Protein 7PPP (pdb70)

Solvent-accessible surface area: 8449 Å² total; per-residue (Å²): 119,6,25,2,56,47,28,78,94,108,101,37,52,35,88,34,84,107,162,133,114,154,74,18,46,151,17,0,84,164,14,14,67,72,49,36,116,88,60,148,76,23,38,93,29,1,7,167,97,14,47,44,74,0,15,108,6,30,71,39,0,81,37,7,61,115,81,2,43,81,55,48,159,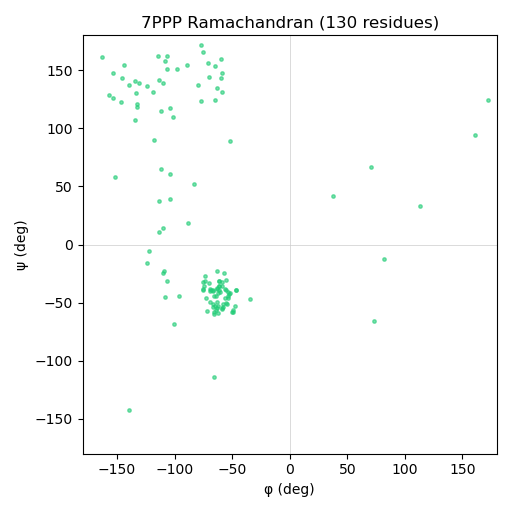109,6,18,15,63,45,31,90,92,159,150,37,63,47,33,8,88,197,25,23,60,55,41,47,99,108,70,137,71,22,42,116,66,48,33,87,104,4,72,48,73,6,63,122,10,56,66,53,0,42,40,5,65,126,86,2,48,64,59,64,141

Nearest PDB structures (foldseek):
  7ppp-assembly1_B  TM=1.017E+00  e=4.168E-10  Oryctolagus cuniculus
  7ppp-assembly1_A  TM=9.744E-01  e=2.419E-08  Oryctolagus cuniculus
  7po9-assembly1_B  TM=7.926E-01  e=9.605E-02  Drosophila melanogaster
  7pok-assembly1_D  TM=4.632E-01  e=4.808E-01  Drosophila melanogaster
  7ppp-assembly1_A  TM=1.014E+00  e=2.600E-13  Oryctolagus cuniculus

B-factor: mean 114.18, std 21.05, range [48.66, 206.99]

Radius of gyration: 17.06 Å; Cα contacts (8 Å, |Δi|>4): 151; chains: 2; bounding box: 31×32×52 Å

Structure (mmCIF, N/CA/C/O backbone):
data_7PPP
#
_entry.id   7PPP
#
_cell.length_a   82.940
_cell.length_b   82.940
_cell.length_c   134.320
_cell.angle_alpha   90.000
_cell.angle_beta   90.000
_cell.angle_gamma   120.000
#
_symmetry.space_group_name_H-M   'P 63 2 2'
#
loop_
_entity.id
_entity.type
_entity.pdbx_description
1 polymer 'Zinc finger protein 276'
2 non-polymer 'ZINC ION'
#
loop_
_atom_site.group_PDB
_atom_site.id
_atom_site.type_symbol
_atom_site.label_atom_id
_atom_site.label_alt_id
_atom_site.label_comp_id
_atom_site.label_asym_id
_atom_site.label_entity_id
_atom_site.label_seq_id
_atom_site.pdbx_PDB_ins_code
_atom_site.Cartn_x
_atom_site.Cartn_y
_atom_site.Cartn_z
_atom_site.occupancy
_atom_site.B_iso_or_equiv
_atom_site.auth_seq_id
_atom_site.auth_comp_id
_atom_site.auth_asym_id
_atom_site.auth_atom_id
_atom_site.pdbx_PDB_model_num
ATOM 1 N N . HIS A 1 6 ? 19.256 37.681 22.698 1.000 94.664 3 HIS A N 1
ATOM 2 C CA . HIS A 1 6 ? 17.834 37.334 22.199 1.000 99.976 3 HIS A CA 1
ATOM 3 C C . HIS A 1 6 ? 17.466 37.982 20.837 1.000 101.200 3 HIS A C 1
ATOM 4 O O . HIS A 1 6 ? 17.040 39.167 20.802 1.000 101.616 3 HIS A O 1
ATOM 19 N N . CYS A 1 7 ? 17.580 37.216 19.740 1.000 105.853 4 CYS A N 1
ATOM 20 C CA . CYS A 1 7 ? 17.211 37.620 18.345 1.000 106.179 4 CYS A CA 1
ATOM 21 C C . CYS A 1 7 ? 15.690 37.558 18.206 1.000 99.619 4 CYS A C 1
ATOM 22 O O . CYS A 1 7 ? 15.145 36.430 18.374 1.000 99.701 4 CYS A O 1
ATOM 29 N N . ARG A 1 8 ? 15.053 38.669 17.813 1.000 97.018 5 ARG A N 1
ATOM 30 C CA . ARG A 1 8 ? 13.563 38.774 17.621 1.000 98.179 5 ARG A CA 1
ATOM 31 C C . ARG A 1 8 ? 13.028 37.734 16.603 1.000 101.133 5 ARG A C 1
ATOM 32 O O . ARG A 1 8 ? 11.872 37.368 16.825 1.000 105.417 5 ARG A O 1
ATOM 46 N N . LEU A 1 9 ? 13.815 37.200 15.633 1.000 110.899 6 LEU A N 1
ATOM 47 C CA . LEU A 1 9 ? 13.322 36.447 14.419 1.000 111.334 6 LEU A CA 1
ATOM 48 C C . LEU A 1 9 ? 13.629 34.939 14.417 1.000 107.954 6 LEU A C 1
ATOM 49 O O . LEU A 1 9 ? 12.948 34.258 13.627 1.000 106.029 6 LEU A O 1
ATOM 65 N N . CYS A 1 10 ? 14.652 34.453 15.124 1.000 98.779 7 CYS A N 1
ATOM 66 C CA . CYS A 1 10 ? 14.855 32.992 15.323 1.000 106.793 7 CYS A CA 1
ATOM 67 C C . CYS A 1 10 ? 14.888 32.587 16.799 1.000 115.059 7 CYS A C 1
ATOM 68 O O . CYS A 1 10 ? 14.936 31.349 17.003 1.000 114.308 7 CYS A O 1
ATOM 75 N N . HIS A 1 11 ? 14.847 33.531 17.770 1.000 116.628 8 HIS A N 1
ATOM 76 C CA . HIS A 1 11 ? 14.779 33.299 19.249 1.000 121.628 8 HIS A CA 1
ATOM 77 C C . HIS A 1 11 ? 16.147 33.003 19.900 1.000 123.324 8 HIS A C 1
ATOM 78 O O . HIS A 1 11 ? 16.177 33.080 21.152 1.000 127.612 8 HIS A O 1
ATOM 93 N N . GLY A 1 12 ? 17.238 32.720 19.156 1.000 113.746 9 GLY A N 1
ATOM 94 C CA . GLY A 1 12 ? 18.581 32.455 19.698 1.000 103.625 9 GLY A CA 1
ATOM 95 C C . GLY A 1 12 ? 19.152 33.621 20.501 1.000 107.651 9 GLY A C 1
ATOM 96 O O . GLY A 1 12 ? 18.637 34.740 20.342 1.000 106.561 9 GLY A O 1
ATOM 100 N N . LYS A 1 13 ? 20.152 33.348 21.369 1.000 114.734 10 LYS A N 1
ATOM 101 C CA . LYS A 1 13 ? 20.920 34.346 22.191 1.000 115.452 10 LYS A CA 1
ATOM 102 C C . LYS A 1 13 ? 22.411 34.397 21.734 1.000 106.396 10 LYS A C 1
ATOM 103 O O . LYS A 1 13 ? 22.968 33.320 21.365 1.000 101.922 10 LYS A O 1
ATOM 109 N N . PHE A 1 14 ? 23.009 35.603 21.711 1.000 98.462 11 PHE A N 1
ATOM 110 C CA . PHE A 1 14 ? 24.285 35.932 20.994 1.000 114.076 11 PHE A CA 1
ATOM 111 C C . PHE A 1 14 ? 25.162 36.963 21.776 1.000 110.886 11 PHE A C 1
ATOM 112 O O . PHE A 1 14 ? 24.594 37.786 22.466 1.000 99.273 11 PHE A O 1
ATOM 129 N N . SER A 1 15 ? 26.503 36.992 21.594 1.000 117.948 12 SER A N 1
ATOM 130 C CA . SER A 1 15 ? 27.435 38.057 22.109 1.000 131.332 12 SER A CA 1
ATOM 131 C C . SER A 1 15 ? 27.176 39.452 21.444 1.000 141.006 12 SER A C 1
ATOM 132 O O . SER A 1 15 ? 26.138 40.080 21.766 1.000 117.370 12 SER A O 1
ATOM 138 N N . SER A 1 16 ? 28.113 40.003 20.636 1.000 158.438 13 SER A N 1
ATOM 139 C CA . SER A 1 16 ? 27.855 40.974 19.534 1.000 149.513 13 SER A CA 1
ATOM 140 C C . SER A 1 16 ? 27.961 40.210 18.203 1.000 150.259 13 SER A C 1
ATOM 141 O O . SER A 1 16 ? 28.844 40.510 17.388 1.000 149.220 13 SER A O 1
ATOM 147 N N . ARG A 1 17 ? 27.098 39.198 18.042 1.000 140.238 14 ARG A N 1
ATOM 148 C CA . ARG A 1 17 ? 26.576 38.662 16.761 1.000 112.965 14 ARG A CA 1
ATOM 149 C C . ARG A 1 17 ? 25.111 39.194 16.625 1.000 106.149 14 ARG A C 1
ATOM 150 O O . ARG A 1 17 ? 24.244 38.436 16.090 1.000 99.315 14 ARG A O 1
ATOM 156 N N . SER A 1 18 ? 24.843 40.472 17.017 1.000 100.291 15 SER A N 1
ATOM 157 C CA . SER A 1 18 ? 23.498 41.115 17.221 1.000 99.654 15 SER A CA 1
ATOM 158 C C . SER A 1 18 ? 23.496 42.570 16.687 1.000 98.246 15 SER A C 1
ATOM 159 O O . SER A 1 18 ? 24.508 43.246 16.884 1.000 101.277 15 SER A O 1
ATOM 165 N N . LEU A 1 19 ? 22.429 43.004 15.988 1.000 96.805 16 LEU A N 1
ATOM 166 C CA . LEU A 1 19 ? 22.230 44.338 15.342 1.000 93.580 16 LEU A CA 1
ATOM 167 C C . LEU A 1 19 ? 20.992 44.969 16.019 1.000 100.505 16 LEU A C 1
ATOM 168 O O . LEU A 1 19 ? 19.967 44.221 16.176 1.000 112.350 16 LEU A O 1
ATOM 174 N N . ARG A 1 20 ? 21.063 46.239 16.471 1.000 99.204 17 ARG A N 1
ATOM 175 C CA . ARG A 1 20 ? 19.934 46.976 17.135 1.000 100.067 17 ARG A CA 1
ATOM 176 C C . ARG A 1 20 ? 18.872 47.260 16.076 1.000 94.672 17 ARG A C 1
ATOM 177 O O . ARG A 1 20 ? 19.278 47.462 14.961 1.000 94.130 17 ARG A O 1
ATOM 183 N N . SER A 1 21 ? 17.586 47.218 16.422 1.000 103.609 18 SER A N 1
ATOM 184 C CA . SER A 1 21 ? 16.440 47.854 15.705 1.000 109.423 18 SER A CA 1
ATOM 185 C C . SER A 1 21 ? 15.749 48.910 16.624 1.000 119.916 18 SER A C 1
ATOM 186 O O . SER A 1 21 ? 14.841 48.504 17.382 1.000 126.373 18 SER A O 1
ATOM 194 N N . ILE A 1 22 ? 16.185 50.199 16.608 1.000 133.495 19 ILE A N 1
ATOM 195 C CA . ILE A 1 22 ? 15.728 51.336 17.502 1.000 152.935 19 ILE A CA 1
ATOM 196 C C . ILE A 1 22 ? 16.591 52.622 17.326 1.000 172.479 19 ILE A C 1
ATOM 197 O O . ILE A 1 22 ? 17.823 52.516 17.592 1.000 187.487 19 ILE A O 1
ATOM 202 N N . SER A 1 23 ? 15.979 53.799 17.010 1.000 179.089 20 SER A N 1
ATOM 203 C CA . SER A 1 23 ? 16.615 55.137 16.740 1.000 170.006 20 SER A CA 1
ATOM 204 C C . SER A 1 23 ? 15.925 56.295 17.505 1.000 181.662 20 SER A C 1
ATOM 205 O O . SER A 1 23 ? 14.709 56.528 17.241 1.000 182.906 20 SER A O 1
ATOM 211 N N . ASP A 1 24 ? 16.671 57.037 18.360 1.000 185.109 21 ASP A N 1
ATOM 212 C CA . ASP A 1 24 ? 16.227 58.279 19.079 1.000 167.355 21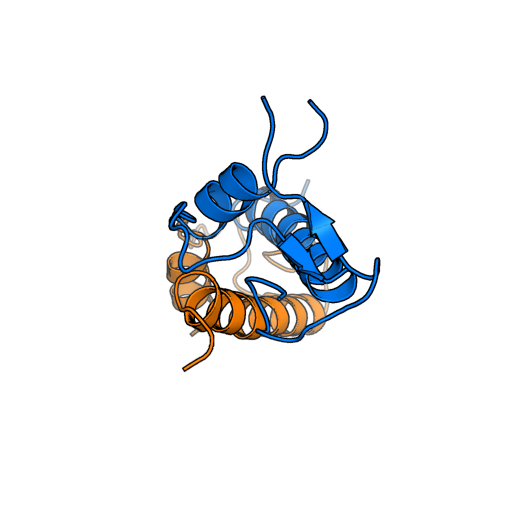 ASP A CA 1
ATOM 213 C C . ASP A 1 24 ? 17.408 59.214 19.388 1.000 162.768 21 ASP A C 1
ATOM 214 O O . ASP A 1 24 ? 18.230 59.439 18.470 1.000 163.154 21 ASP A O 1
ATOM 220 N N . GLY A 1 37 ? 18.893 58.830 6.256 1.000 180.574 34 GLY A N 1
ATOM 221 C CA . GLY A 1 37 ? 18.616 57.384 6.390 1.000 182.423 34 GLY A CA 1
ATOM 222 C C . GLY A 1 37 ? 19.249 56.556 5.273 1.000 188.702 34 GLY A C 1
ATOM 223 O O . GLY A 1 37 ? 19.396 57.099 4.152 1.000 206.990 34 GLY A O 1
ATOM 227 N N . GLU A 1 38 ? 19.656 55.310 5.579 1.000 183.421 35 GLU A N 1
ATOM 228 C CA . GLU A 1 38 ? 20.053 54.243 4.610 1.000 158.868 35 GLU A CA 1
ATOM 229 C C . GLU A 1 38 ? 18.856 53.295 4.481 1.000 147.456 35 GLU A C 1
ATOM 230 O O . GLU A 1 38 ? 18.189 53.374 3.417 1.000 143.065 35 GLU A O 1
ATOM 236 N N . ARG A 1 39 ? 18.565 52.562 5.578 1.000 122.017 36 ARG A N 1
ATOM 237 C CA . ARG A 1 39 ? 17.774 51.292 5.697 1.000 102.719 36 ARG A CA 1
ATOM 238 C C . ARG A 1 39 ? 17.280 51.216 7.143 1.000 102.419 36 ARG A C 1
ATOM 239 O O . ARG A 1 39 ? 18.195 51.374 8.031 1.000 105.092 36 ARG A O 1
ATOM 260 N N . VAL A 1 40 ? 15.967 50.997 7.397 1.000 94.296 37 VAL A N 1
ATOM 261 C CA . VAL A 1 40 ? 15.364 50.936 8.784 1.000 91.294 37 VAL A CA 1
ATOM 262 C C . VAL A 1 40 ? 14.441 49.705 8.952 1.000 93.743 37 VAL A C 1
ATOM 263 O O . VAL A 1 40 ? 13.355 49.663 8.349 1.000 113.013 37 VAL A O 1
ATOM 276 N N . PHE A 1 41 ? 14.772 48.804 9.872 1.000 92.152 38 PHE A N 1
ATOM 277 C CA . PHE A 1 41 ? 14.263 47.406 9.934 1.000 92.006 38 PHE A CA 1
ATOM 278 C C . PHE A 1 41 ? 12.759 47.353 10.205 1.000 97.590 38 PHE A C 1
ATOM 279 O O . PHE A 1 41 ? 12.069 46.656 9.390 1.000 103.239 38 PHE A O 1
ATOM 296 N N . VAL A 1 42 ? 12.283 48.028 11.265 1.000 98.351 39 VAL A N 1
ATOM 297 C CA . VAL A 1 42 ? 10.848 48.045 11.715 1.000 90.306 39 VAL A CA 1
ATOM 298 C C . VAL A 1 42 ? 9.978 48.349 10.476 1.000 103.420 39 VAL A C 1
ATOM 299 O O . VAL A 1 42 ? 9.209 47.403 10.016 1.000 95.101 39 VAL A O 1
ATOM 304 N N . ARG A 1 43 ? 10.256 49.511 9.838 1.000 106.071 40 ARG A N 1
ATOM 305 C CA . ARG A 1 43 ? 9.526 50.050 8.646 1.000 106.655 40 ARG A CA 1
ATOM 306 C C . ARG A 1 43 ? 9.611 49.028 7.516 1.000 97.170 40 ARG A C 1
ATOM 307 O O . ARG A 1 43 ? 8.575 48.528 7.141 1.000 107.786 40 ARG A O 1
ATOM 328 N N . ASP A 1 44 ? 10.817 48.633 7.136 1.000 94.149 41 ASP A N 1
ATOM 329 C CA . ASP A 1 44 ? 11.090 47.700 6.011 1.000 99.117 41 ASP A CA 1
ATOM 330 C C . ASP A 1 44 ? 10.345 46.369 6.192 1.000 100.316 41 ASP A C 1
ATOM 331 O O . ASP A 1 44 ? 9.812 45.833 5.165 1.000 101.858 41 ASP A O 1
ATOM 340 N N . PHE A 1 45 ? 10.259 45.878 7.435 1.000 98.825 42 PHE A N 1
ATOM 341 C CA . PHE A 1 45 ? 9.519 44.639 7.803 1.000 101.932 42 PHE A CA 1
ATOM 342 C C . PHE A 1 45 ? 8.061 44.951 7.535 1.000 106.475 42 PHE A C 1
ATOM 343 O O . PHE A 1 45 ? 7.527 44.337 6.589 1.000 121.787 42 PHE A O 1
ATOM 360 N N . GLN A 1 46 ? 7.542 45.988 8.216 1.000 104.117 43 GLN A N 1
ATOM 361 C CA . GLN A 1 46 ? 6.117 46.432 8.143 1.000 104.405 43 GLN A CA 1
ATOM 362 C C . GLN A 1 46 ? 5.657 46.644 6.706 1.000 102.848 43 GLN A C 1
ATOM 363 O O . GLN A 1 46 ? 4.553 46.224 6.413 1.000 111.147 43 GLN A O 1
ATOM 377 N N . ARG A 1 47 ? 6.500 47.254 5.864 1.000 95.246 44 ARG A N 1
ATOM 378 C CA . ARG A 1 47 ? 6.177 47.522 4.451 1.000 100.836 44 ARG A CA 1
ATOM 379 C C . ARG A 1 47 ? 6.014 46.176 3.728 1.000 110.999 44 ARG A C 1
ATOM 380 O O . ARG A 1 47 ? 4.902 45.931 3.222 1.000 134.194 44 ARG A O 1
ATOM 401 N N . LEU A 1 48 ? 7.030 45.310 3.763 1.000 111.713 45 LEU A N 1
ATOM 402 C CA . LEU A 1 48 ? 7.134 44.106 2.877 1.000 105.029 45 LEU A CA 1
ATOM 403 C C . LEU A 1 48 ? 6.014 43.095 3.196 1.000 99.708 45 LEU A C 1
ATOM 404 O O . LEU A 1 48 ? 5.512 42.438 2.215 1.000 87.284 45 LEU A O 1
ATOM 420 N N . LEU A 1 49 ? 5.778 42.859 4.491 1.000 95.558 46 LEU A N 1
ATOM 421 C CA . LEU A 1 49 ? 4.903 41.779 5.014 1.000 115.324 46 LEU A CA 1
ATOM 422 C C . LEU A 1 49 ? 3.601 42.341 5.635 1.000 119.124 46 LEU A C 1
ATOM 423 O O . LEU A 1 49 ? 2.904 41.548 6.370 1.000 109.349 46 LEU A O 1
ATOM 439 N N . GLY A 1 50 ? 3.249 43.620 5.394 1.000 116.659 47 GLY A N 1
ATOM 440 C CA . GLY A 1 50 ? 2.081 44.313 5.982 1.000 126.225 47 GLY A CA 1
ATOM 441 C C . GLY A 1 50 ? 1.778 43.965 7.443 1.000 118.465 47 GLY A C 1
ATOM 442 O O . GLY A 1 50 ? 0.586 43.739 7.714 1.000 151.118 47 GLY A O 1
ATOM 446 N N . VAL A 1 51 ? 2.790 43.853 8.310 1.000 94.637 48 VAL A N 1
ATOM 447 C CA . VAL A 1 51 ? 2.685 43.503 9.766 1.000 104.498 48 VAL A CA 1
ATOM 448 C C . VAL A 1 51 ? 3.777 44.215 10.630 1.000 117.193 48 VAL A C 1
ATOM 449 O O . VAL A 1 51 ? 4.992 43.936 10.455 1.000 124.119 48 VAL A O 1
ATOM 462 N N . ALA A 1 52 ? 3.385 44.998 11.640 1.000 123.673 49 ALA A N 1
ATOM 463 C CA . ALA A 1 52 ? 4.281 45.807 12.515 1.000 117.436 49 ALA A CA 1
ATOM 464 C C . ALA A 1 52 ? 4.998 44.928 13.560 1.000 121.966 49 ALA A C 1
ATOM 465 O O . ALA A 1 52 ? 4.601 43.762 13.700 1.000 127.929 49 ALA A O 1
ATOM 472 N N . VAL A 1 53 ? 5.968 45.525 14.286 1.000 110.543 50 VAL A N 1
ATOM 473 C CA . VAL A 1 53 ? 6.942 44.927 15.254 1.000 110.465 50 VAL A CA 1
ATOM 474 C C . VAL A 1 53 ? 6.949 45.853 16.487 1.000 108.165 50 VAL A C 1
ATOM 475 O O . VAL A 1 53 ? 7.558 46.929 16.358 1.000 114.609 50 VAL A O 1
ATOM 480 N N . HIS A 1 54 ? 6.368 45.457 17.634 1.000 107.010 51 HIS A N 1
ATOM 481 C CA . HIS A 1 54 ? 6.025 46.392 18.747 1.000 123.445 51 HIS A CA 1
ATOM 482 C C . HIS A 1 54 ? 6.979 46.231 19.927 1.000 122.505 51 HIS A C 1
ATOM 483 O O . HIS A 1 54 ? 7.618 45.198 19.991 1.000 138.793 51 HIS A O 1
ATOM 498 N N . GLN A 1 55 ? 7.014 47.242 20.807 1.000 128.570 52 GLN A N 1
ATOM 499 C CA . GLN A 1 55 ? 7.947 47.406 21.956 1.000 138.167 52 GLN A CA 1
ATOM 500 C C . GLN A 1 55 ? 7.215 47.015 23.245 1.000 154.547 52 GLN A C 1
ATOM 501 O O . GLN A 1 55 ? 6.290 47.776 23.643 1.000 176.479 52 GLN A O 1
ATOM 507 N N . ASP A 1 56 ? 7.591 45.879 23.860 1.000 154.331 53 ASP A N 1
ATOM 508 C CA . ASP A 1 56 ? 7.326 45.543 25.289 1.000 153.484 53 ASP A CA 1
ATOM 509 C C . ASP A 1 56 ? 8.679 45.470 26.013 1.000 154.607 53 ASP A C 1
ATOM 510 O O . ASP A 1 56 ? 9.738 45.367 25.375 1.000 135.479 53 ASP A O 1
ATOM 519 N N . PRO A 1 57 ? 8.709 45.545 27.368 1.000 161.830 54 PRO A N 1
ATOM 520 C CA . PRO A 1 57 ? 9.868 45.069 28.139 1.000 160.863 54 PRO A CA 1
ATOM 521 C C . PRO A 1 57 ? 10.133 43.560 27.951 1.000 154.143 54 PRO A C 1
ATOM 522 O O . PRO A 1 57 ? 11.306 43.163 27.992 1.000 145.872 54 PRO A O 1
ATOM 533 N N . ALA A 1 58 ? 9.036 42.780 27.811 1.000 149.073 55 ALA A N 1
ATOM 534 C CA . ALA A 1 58 ? 8.972 41.340 27.442 1.000 148.136 55 ALA A CA 1
ATOM 535 C C . ALA A 1 58 ? 9.877 41.033 26.240 1.000 146.076 55 ALA A C 1
ATOM 536 O O . ALA A 1 58 ? 10.477 39.946 26.253 1.000 145.921 55 ALA A O 1
ATOM 543 N N . LEU A 1 59 ? 9.945 41.934 25.243 1.000 142.246 56 LEU A N 1
ATOM 544 C CA . LEU A 1 59 ? 10.664 41.741 23.956 1.000 129.343 56 LEU A CA 1
ATOM 545 C C . LEU A 1 59 ? 11.956 42.562 23.871 1.000 132.705 56 LEU A C 1
ATOM 546 O O . LEU A 1 59 ? 12.057 43.643 24.503 1.000 126.832 56 LEU A O 1
ATOM 562 N N . SER A 1 60 ? 12.902 42.009 23.107 1.000 137.520 57 SER A N 1
ATOM 563 C CA . SER A 1 60 ? 14.289 42.497 22.952 1.000 137.490 57 SER A CA 1
ATOM 564 C C . SER A 1 60 ? 14.324 43.500 21.809 1.000 123.839 57 SER A C 1
ATOM 565 O O . SER A 1 60 ? 13.573 43.300 20.829 1.000 113.562 57 SER A O 1
ATOM 573 N N . GLN A 1 61 ? 15.299 44.394 21.863 1.000 118.140 58 GLN A N 1
ATOM 574 C CA . GLN A 1 61 ? 15.492 45.461 20.855 1.000 113.388 58 GLN A CA 1
ATOM 575 C C . GLN A 1 61 ? 16.368 44.972 19.694 1.000 106.424 58 GLN A C 1
ATOM 576 O O . GLN A 1 61 ? 16.807 45.870 18.983 1.000 111.522 58 GLN A O 1
ATOM 590 N N . PHE A 1 62 ? 16.575 43.657 19.442 1.000 112.079 59 PHE A N 1
ATOM 591 C CA . PHE A 1 62 ? 17.820 43.124 18.768 1.000 119.287 59 PHE A CA 1
ATOM 592 C C . PHE A 1 62 ? 17.493 41.898 17.871 1.000 110.427 59 PHE A C 1
ATOM 593 O O . PHE A 1 62 ? 16.592 41.102 18.271 1.000 124.100 59 PHE A O 1
ATOM 599 N N . VAL A 1 63 ? 18.170 41.773 16.706 1.000 100.721 60 VAL A N 1
ATOM 600 C CA . VAL A 1 63 ? 18.080 40.642 15.708 1.000 97.585 60 VAL A CA 1
ATOM 601 C C . VAL A 1 63 ? 19.515 40.200 15.266 1.000 94.878 60 VAL A C 1
ATOM 602 O O . VAL A 1 63 ? 20.393 41.108 15.002 1.000 86.545 60 VAL A O 1
ATOM 615 N N . CYS A 1 64 ? 19.737 38.874 15.105 1.000 79.48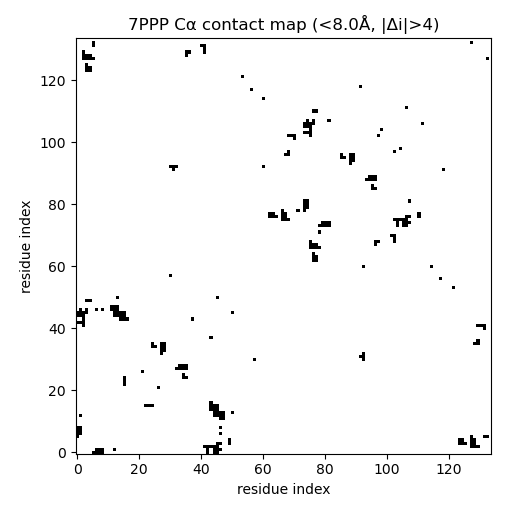4 61 CYS A N 1
ATOM 616 C CA . CYS A 1 64 ? 21.056 38.242 14.830 1.000 86.356 61 CYS A CA 1
ATOM 617 C C . CYS A 1 64 ? 21.560 38.534 13.385 1.000 92.842 61 CYS A C 1
ATOM 618 O O . CYS A 1 64 ? 20.710 38.828 12.473 1.000 100.125 61 CYS A O 1
ATOM 625 N N . ARG A 1 65 ? 22.893 38.461 13.170 1.000 89.947 62 ARG A N 1
ATOM 626 C CA . ARG A 1 65 ? 23.596 38.872 11.910 1.000 88.579 62 ARG A CA 1
ATOM 627 C C . ARG A 1 65 ? 23.004 38.154 10.704 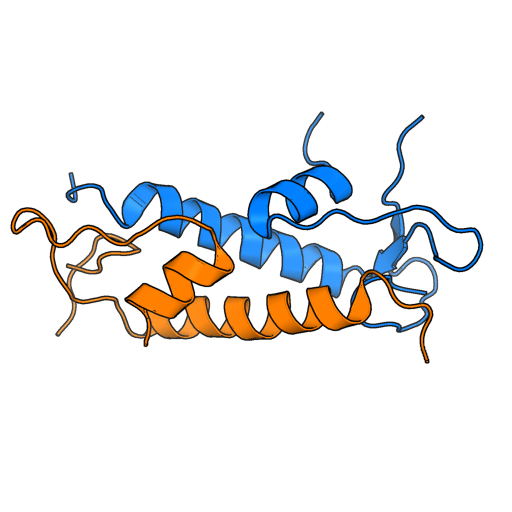1.000 84.210 62 ARG A C 1
ATOM 628 O O . ARG A 1 65 ? 22.627 38.889 9.760 1.000 79.302 62 ARG A O 1
ATOM 649 N N . ASN A 1 66 ? 22.878 36.809 10.790 1.000 84.172 63 ASN A N 1
ATOM 650 C CA . ASN A 1 66 ? 22.314 35.997 9.689 1.000 82.939 63 ASN A CA 1
ATOM 651 C C . ASN A 1 66 ? 20.840 36.318 9.498 1.000 86.615 63 ASN A C 1
ATOM 652 O O . ASN A 1 66 ? 20.488 36.330 8.331 1.000 103.537 63 ASN A O 1
ATOM 663 N N . CYS A 1 67 ? 20.026 36.525 10.550 1.000 84.783 64 CYS A N 1
ATOM 664 C CA . CYS A 1 67 ? 18.548 36.726 10.380 1.000 86.822 64 CYS A CA 1
ATOM 665 C C . CYS A 1 67 ? 18.333 38.084 9.701 1.000 89.237 64 CYS A C 1
ATOM 666 O O . CYS A 1 67 ? 17.483 38.145 8.800 1.000 85.787 64 CYS A O 1
ATOM 673 N N . HIS A 1 68 ? 19.134 39.097 10.054 1.000 91.637 65 HIS A N 1
ATOM 674 C CA . HIS A 1 68 ? 19.051 40.458 9.454 1.000 93.305 65 HIS A CA 1
ATOM 675 C C . HIS A 1 68 ? 19.520 40.408 7.992 1.000 106.100 65 HIS A C 1
ATOM 676 O O . HIS A 1 68 ? 18.757 40.922 7.119 1.000 106.011 65 HIS A O 1
ATOM 691 N N . ALA A 1 69 ? 20.699 39.794 7.733 1.000 100.061 66 ALA A N 1
ATOM 692 C CA . ALA A 1 69 ? 21.241 39.487 6.378 1.000 85.562 66 ALA A CA 1
ATOM 693 C C . ALA A 1 69 ? 20.170 38.791 5.526 1.000 87.727 66 ALA A C 1
ATOM 694 O O . ALA A 1 69 ? 19.765 39.374 4.536 1.000 98.008 66 ALA A O 1
ATOM 701 N N . GLN A 1 70 ? 19.640 37.668 6.017 1.000 90.372 67 GLN A N 1
ATOM 702 C CA . GLN A 1 70 ? 18.638 36.819 5.328 1.000 91.967 67 GLN A CA 1
ATOM 703 C C . GLN A 1 70 ? 17.345 37.611 5.078 1.000 95.848 67 GLN A C 1
ATOM 704 O O . GLN A 1 70 ? 16.698 37.350 4.043 1.000 105.618 67 GLN A O 1
ATOM 718 N N . PHE A 1 71 ? 16.985 38.565 5.937 1.000 90.424 68 PHE A N 1
ATOM 719 C CA . PHE A 1 71 ? 15.762 39.393 5.739 1.000 89.420 68 PHE A CA 1
ATOM 720 C C . PHE A 1 71 ? 15.951 40.280 4.486 1.000 90.804 68 PHE A C 1
ATOM 721 O O . PHE A 1 71 ? 15.063 40.310 3.649 1.000 83.907 68 PHE A O 1
ATOM 738 N N . TYR A 1 72 ? 17.064 41.011 4.392 1.000 88.988 69 TYR A N 1
ATOM 739 C CA . TYR A 1 72 ? 17.318 41.995 3.311 1.000 83.684 69 TYR A CA 1
ATOM 740 C C . TYR A 1 72 ? 17.629 41.270 1.994 1.000 90.915 69 TYR A C 1
ATOM 741 O O . TYR A 1 72 ? 17.313 41.814 0.947 1.000 109.757 69 TYR A O 1
ATOM 759 N N . GLN A 1 73 ? 18.158 40.058 2.032 1.000 92.321 70 GLN A N 1
ATOM 760 C CA . GLN A 1 73 ? 18.341 39.205 0.833 1.000 95.110 70 GLN A CA 1
ATOM 761 C C . GLN A 1 73 ? 16.936 38.915 0.290 1.000 101.235 70 GLN A C 1
ATOM 762 O O . GLN A 1 73 ? 16.755 39.014 -0.933 1.000 102.738 70 GLN A O 1
ATOM 776 N N . CYS A 1 74 ? 15.960 38.727 1.182 1.000 100.681 71 CYS A N 1
ATOM 777 C CA . CYS A 1 74 ? 14.540 38.504 0.801 1.000 111.581 71 CYS A CA 1
ATOM 778 C C . CYS A 1 74 ? 13.889 39.790 0.283 1.000 103.741 71 CYS A C 1
ATOM 779 O O . CYS A 1 74 ? 13.243 39.752 -0.757 1.000 108.566 71 CYS A O 1
ATOM 786 N N . HIS A 1 75 ? 14.099 40.874 0.993 1.000 95.861 72 HIS A N 1
ATOM 787 C CA . HIS A 1 75 ? 13.639 42.238 0.652 1.000 97.401 72 HIS A CA 1
ATOM 788 C C . HIS A 1 75 ? 14.127 42.608 -0.758 1.000 99.584 72 HIS A C 1
ATOM 789 O O . HIS A 1 75 ? 13.266 42.976 -1.580 1.000 92.708 72 HIS A O 1
ATOM 804 N N . SER A 1 76 ? 15.431 42.447 -1.029 1.000 90.198 73 SER A N 1
ATOM 805 C CA . SER A 1 76 ? 16.058 42.786 -2.330 1.000 95.296 73 SER A CA 1
ATOM 806 C C . SER A 1 76 ? 15.353 41.972 -3.437 1.000 102.175 73 SER A C 1
ATOM 807 O O . SER A 1 76 ? 14.798 42.624 -4.363 1.000 115.528 73 SER A O 1
ATOM 815 N N . LEU A 1 77 ? 15.272 40.644 -3.310 1.000 99.305 74 LEU A N 1
ATOM 816 C CA . LEU A 1 77 ? 14.767 39.780 -4.426 1.000 103.013 74 LEU A CA 1
ATOM 817 C C . LEU A 1 77 ? 13.260 40.016 -4.598 1.000 103.700 74 LEU A C 1
ATOM 818 O O . LEU A 1 77 ? 12.810 40.027 -5.773 1.000 119.148 74 LEU A O 1
ATOM 834 N N . LEU A 1 78 ? 12.518 40.288 -3.536 1.000 93.996 75 LEU A N 1
ATOM 835 C CA . LEU A 1 78 ? 11.054 40.513 -3.681 1.000 99.047 75 LEU A CA 1
ATOM 836 C C . LEU A 1 78 ? 10.793 41.900 -4.278 1.000 91.326 75 LEU A C 1
ATOM 837 O O . LEU A 1 78 ? 10.006 41.957 -5.182 1.000 100.658 75 LEU A O 1
ATOM 853 N N . GLU A 1 79 ? 11.531 42.933 -3.912 1.000 92.360 76 GLU A N 1
ATOM 854 C CA . GLU A 1 79 ? 11.500 44.251 -4.602 1.000 96.358 76 GLU A CA 1
ATOM 855 C C . GLU A 1 79 ? 11.724 44.029 -6.095 1.000 103.584 76 GLU A C 1
ATOM 856 O O . GLU A 1 79 ? 10.945 44.622 -6.872 1.000 125.625 76 GLU A O 1
ATOM 868 N N . SER A 1 80 ? 12.665 43.151 -6.472 1.000 97.791 77 SER A N 1
ATOM 869 C CA . SER A 1 80 ? 13.026 42.890 -7.893 1.000 93.780 77 SER A CA 1
ATOM 870 C C . SER A 1 80 ? 11.872 42.188 -8.596 1.000 88.451 77 SER A C 1
ATOM 871 O O . SER A 1 80 ? 11.597 42.558 -9.740 1.000 86.941 77 SER A O 1
ATOM 879 N N . PHE A 1 81 ? 11.208 41.263 -7.904 1.000 82.265 78 PHE A N 1
ATOM 880 C CA . PHE A 1 81 ? 9.987 40.603 -8.404 1.000 86.710 78 PHE A CA 1
ATOM 881 C C . PHE A 1 81 ? 8.872 41.609 -8.633 1.000 94.672 78 PHE A C 1
ATOM 882 O O . PHE A 1 81 ? 8.190 41.509 -9.659 1.000 113.896 78 PHE A O 1
ATOM 899 N N . LEU A 1 82 ? 8.734 42.586 -7.758 1.000 101.424 79 LEU A N 1
ATOM 900 C CA . LEU A 1 82 ? 7.613 43.565 -7.795 1.000 101.987 79 LEU A CA 1
ATOM 901 C C . LEU A 1 82 ? 7.819 44.577 -8.930 1.000 98.295 79 LEU A C 1
ATOM 902 O O . LEU A 1 82 ? 6.830 44.902 -9.559 1.000 101.030 79 LEU A O 1
ATOM 918 N N . GLN A 1 83 ? 9.059 44.986 -9.224 1.000 88.928 80 GLN A N 1
ATOM 919 C CA . GLN A 1 83 ? 9.414 45.846 -10.387 1.000 86.857 80 GLN A CA 1
ATOM 920 C C . GLN A 1 83 ? 9.067 45.161 -11.722 1.000 97.413 80 GLN A C 1
ATOM 921 O O . GLN A 1 83 ? 8.680 45.927 -12.672 1.000 104.099 80 GLN A O 1
ATOM 935 N N . ARG A 1 84 ? 9.142 43.819 -11.794 1.000 87.933 81 ARG A N 1
ATOM 936 C CA . ARG A 1 84 ? 9.154 43.061 -13.065 1.000 90.473 81 ARG A CA 1
ATOM 937 C C . ARG A 1 84 ? 7.860 42.293 -13.345 1.000 91.687 81 ARG A C 1
ATOM 938 O O . ARG A 1 84 ? 7.467 42.358 -14.489 1.000 99.304 81 ARG A O 1
ATOM 959 N N . VAL A 1 85 ? 7.286 41.578 -12.373 1.000 87.042 82 VAL A N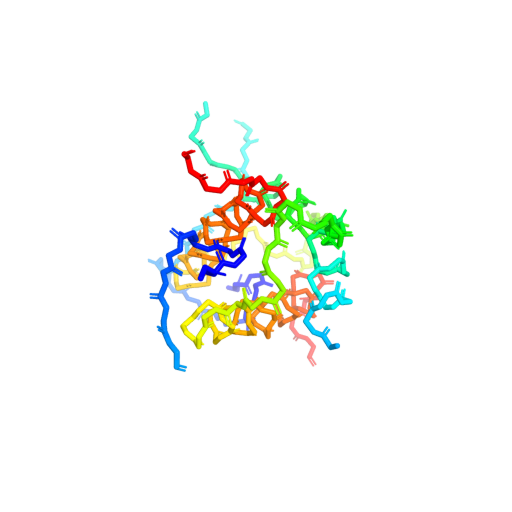 1
ATOM 960 C CA . VAL A 1 85 ? 6.120 40.653 -12.482 1.000 89.543 82 VAL A CA 1
ATOM 961 C C . VAL A 1 85 ? 5.092 41.122 -13.518 1.000 99.365 82 VAL A C 1
ATOM 962 O O . VAL A 1 85 ? 4.783 40.305 -14.363 1.000 116.427 82 VAL A O 1
ATOM 975 N N . ASN A 1 86 ? 4.695 42.399 -13.526 1.000 101.831 83 ASN A N 1
ATOM 976 C CA . ASN A 1 86 ? 3.569 42.927 -14.344 1.000 103.871 83 ASN A CA 1
ATOM 977 C C . ASN A 1 86 ? 3.992 43.906 -15.449 1.000 102.615 83 ASN A C 1
ATOM 978 O O . ASN A 1 86 ? 3.060 44.497 -16.048 1.000 108.916 83 ASN A O 1
ATOM 989 N N . VAL A 1 87 ? 5.288 44.049 -15.751 1.000 102.352 84 VAL A N 1
ATOM 990 C CA . VAL A 1 87 ? 5.811 44.887 -16.868 1.000 107.940 84 VAL A CA 1
ATOM 991 C C . VAL A 1 87 ? 6.382 43.972 -17.974 1.000 112.438 84 VAL A C 1
ATOM 992 O O . VAL A 1 87 ? 6.907 42.901 -17.662 1.000 109.329 84 VAL A O 1
ATOM 1005 N N . SER A 1 88 ? 6.114 44.327 -19.237 1.000 126.634 85 SER A N 1
ATOM 1006 C CA . SER A 1 88 ? 6.661 43.685 -20.461 1.000 128.395 85 SER A CA 1
ATOM 1007 C C . SER A 1 88 ? 8.187 43.877 -20.455 1.000 131.358 85 SER A C 1
ATOM 1008 O O . SER A 1 88 ? 8.677 44.973 -20.115 1.000 133.033 85 SER A O 1
ATOM 1014 N N . PRO A 1 89 ? 8.997 42.822 -20.746 1.000 130.774 86 PRO A N 1
ATOM 1015 C CA . PRO A 1 89 ? 10.435 42.975 -21.013 1.000 135.227 86 PRO A CA 1
ATOM 1016 C C . PRO A 1 89 ? 10.739 43.902 -22.204 1.000 153.761 86 PRO A C 1
ATOM 1017 O O . PRO A 1 89 ? 9.943 43.889 -23.183 1.000 164.502 86 PRO A O 1
ATOM 1028 N N . MET A 1 90 ? 11.881 44.607 -22.101 1.000 155.178 87 MET A N 1
ATOM 1029 C CA . MET A 1 90 ? 12.140 45.965 -22.683 1.000 158.356 87 MET A CA 1
ATOM 1030 C C . MET A 1 90 ? 12.027 45.966 -24.234 1.000 159.211 87 MET A C 1
ATOM 1031 O O . MET A 1 90 ? 10.932 46.151 -24.881 1.000 132.546 87 MET A O 1
ATOM 1037 N N . HIS B 1 6 ? 10.357 33.510 -21.867 1.000 113.875 3 HIS B N 1
ATOM 1038 C CA . HIS B 1 6 ? 10.213 34.769 -20.916 1.000 118.745 3 HIS B CA 1
ATOM 1039 C C . HIS B 1 6 ? 9.700 34.477 -19.479 1.000 109.805 3 HIS B C 1
ATOM 1040 O O . HIS B 1 6 ? 8.483 34.238 -19.338 1.000 114.152 3 HIS B O 1
ATOM 1055 N N . CYS B 1 7 ? 10.590 34.571 -18.461 1.000 105.916 4 CYS B N 1
ATOM 1056 C CA . CYS B 1 7 ? 10.311 34.576 -16.989 1.000 108.728 4 CYS B CA 1
ATOM 1057 C C . CYS B 1 7 ? 9.506 35.834 -16.632 1.000 108.587 4 CYS B C 1
ATOM 1058 O O . CYS B 1 7 ? 10.020 36.979 -16.813 1.000 10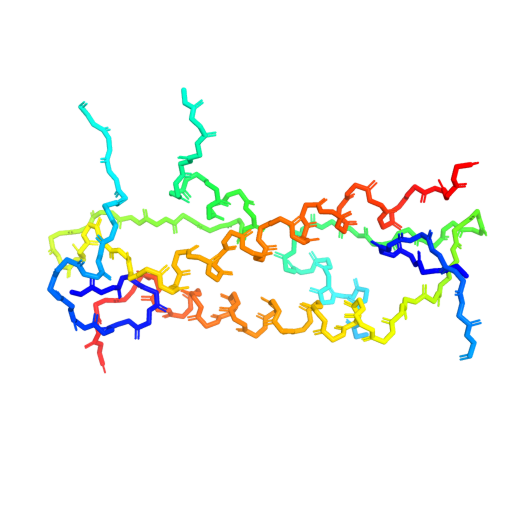5.294 4 CYS B O 1
ATOM 1065 N N . ARG B 1 8 ? 8.353 35.636 -16.008 1.000 109.075 5 ARG B N 1
ATOM 1066 C CA . ARG B 1 8 ? 7.508 36.745 -15.517 1.000 112.006 5 ARG B CA 1
ATOM 1067 C C . ARG B 1 8 ? 8.230 37.578 -14.419 1.000 104.802 5 ARG B C 1
ATOM 1068 O O . ARG B 1 8 ? 7.875 38.797 -14.335 1.000 93.660 5 ARG B O 1
ATOM 1089 N N . LEU B 1 9 ? 9.251 37.027 -13.700 1.000 99.294 6 LEU B N 1
ATOM 1090 C CA . LEU B 1 9 ? 9.880 37.622 -12.473 1.000 97.558 6 LEU B CA 1
ATOM 1091 C C . LEU B 1 9 ? 11.303 38.138 -12.673 1.000 90.805 6 LEU B C 1
ATOM 1092 O O . LEU B 1 9 ? 11.748 38.894 -11.789 1.000 101.160 6 LEU B O 1
ATOM 1108 N N . CYS B 1 10 ? 12.042 37.662 -13.661 1.000 89.541 7 CYS B N 1
ATOM 1109 C CA . CYS B 1 10 ? 13.428 38.112 -13.958 1.000 87.179 7 CYS B CA 1
ATOM 1110 C C . CYS B 1 10 ? 13.593 38.623 -15.394 1.000 96.621 7 CYS B C 1
ATOM 1111 O O . CYS B 1 10 ? 14.693 39.169 -15.602 1.000 93.650 7 CYS B O 1
ATOM 1118 N N . HIS B 1 11 ? 12.654 38.340 -16.337 1.000 105.316 8 HIS B N 1
ATOM 1119 C CA . HIS B 1 11 ? 12.593 38.837 -17.738 1.000 103.278 8 HIS B CA 1
ATOM 1120 C C . HIS B 1 11 ? 13.711 38.197 -18.568 1.000 113.786 8 HIS B C 1
ATOM 1121 O O . HIS B 1 11 ? 14.598 38.931 -19.044 1.000 126.653 8 HIS B O 1
ATOM 1136 N N . GLY B 1 12 ? 13.636 36.879 -18.782 1.000 120.548 9 GLY B N 1
ATOM 1137 C CA . GLY B 1 12 ? 14.584 36.126 -19.643 1.000 127.178 9 GLY B CA 1
ATOM 1138 C C . GLY B 1 12 ? 14.059 34.756 -20.056 1.000 133.779 9 GLY B C 1
ATOM 1139 O O . GLY B 1 12 ? 13.171 34.255 -19.351 1.000 139.716 9 GLY B O 1
ATOM 1143 N N . LYS B 1 13 ? 14.621 34.141 -21.115 1.000 135.597 10 LYS B N 1
ATOM 1144 C CA . LYS B 1 13 ? 14.061 32.941 -21.826 1.000 135.937 10 LYS B CA 1
ATOM 1145 C C . LYS B 1 13 ? 14.727 31.641 -21.326 1.000 127.924 10 LYS B C 1
ATOM 1146 O O . LYS B 1 13 ? 15.882 31.714 -20.995 1.000 122.600 10 LYS B O 1
ATOM 1152 N N . PHE B 1 14 ? 14.004 30.501 -21.363 1.000 133.852 11 PHE B N 1
ATOM 1153 C CA . PHE B 1 14 ? 14.398 29.148 -20.847 1.000 138.721 11 PHE B CA 1
ATOM 1154 C C . PHE B 1 14 ? 13.953 28.005 -21.829 1.000 142.823 11 PHE B C 1
ATOM 1155 O O . PHE B 1 14 ? 14.217 28.188 -23.057 1.000 144.038 11 PHE B O 1
ATOM 1161 N N . SER B 1 15 ? 13.497 26.826 -21.323 1.000 139.310 12 SER B N 1
ATOM 1162 C CA . SER B 1 15 ? 12.486 25.867 -21.899 1.000 139.262 12 SER B CA 1
ATOM 1163 C C . SER B 1 15 ? 12.629 24.454 -21.250 1.000 138.404 12 SER B C 1
ATOM 1164 O O . SER B 1 15 ? 12.047 24.323 -20.114 1.000 134.770 12 SER B O 1
ATOM 1170 N N . VAL B 1 40 ? -1.391 28.031 -7.447 1.000 151.638 37 VAL B N 1
ATOM 1171 C CA . VAL B 1 40 ? -0.448 27.927 -6.298 1.000 152.960 37 VAL B CA 1
ATOM 1172 C C . VAL B 1 40 ? 0.435 29.208 -6.310 1.000 151.689 37 VAL B C 1
ATOM 1173 O O . VAL B 1 40 ? 0.075 30.061 -5.493 1.000 164.120 37 VAL B O 1
ATOM 1186 N N . PHE B 1 41 ? 1.316 29.495 -7.298 1.000 148.468 38 PHE B N 1
ATOM 1187 C CA . PHE B 1 41 ? 2.267 30.662 -7.288 1.000 141.729 38 PHE B CA 1
ATOM 1188 C C . PHE B 1 41 ? 1.532 32.019 -7.289 1.000 138.184 38 PHE B C 1
ATOM 1189 O O . PHE B 1 41 ? 1.868 32.839 -6.422 1.000 142.983 38 PHE B O 1
ATOM 1195 N N . VAL B 1 42 ? 0.564 32.217 -8.200 1.000 138.573 39 VAL B N 1
ATOM 1196 C CA . VAL B 1 42 ? -0.227 33.469 -8.452 1.000 123.612 39 VAL B CA 1
ATOM 1197 C C . VAL B 1 42 ? -1.032 33.864 -7.195 1.000 122.934 39 VAL B C 1
ATOM 1198 O O . VAL B 1 42 ? -1.224 35.072 -7.008 1.000 130.814 39 VAL B O 1
ATOM 1203 N N . ARG B 1 43 ? -1.558 32.908 -6.415 1.000 127.397 40 ARG B N 1
ATOM 1204 C CA . ARG B 1 43 ? -2.214 33.152 -5.096 1.000 126.335 40 ARG B CA 1
ATOM 1205 C C . ARG B 1 43 ? -1.104 33.521 -4.104 1.000 119.465 40 ARG B C 1
ATOM 1206 O O . ARG B 1 43 ? -1.151 34.627 -3.563 1.000 124.916 40 ARG B O 1
ATOM 1212 N N . ASP B 1 44 ? -0.121 32.635 -3.951 1.000 119.224 41 ASP B N 1
ATOM 1213 C CA . ASP B 1 44 ? 0.946 32.683 -2.906 1.000 123.920 41 ASP B CA 1
ATOM 1214 C C . ASP B 1 44 ? 1.717 34.014 -2.947 1.000 119.140 41 ASP B C 1
ATOM 1215 O O . ASP B 1 44 ? 2.034 34.532 -1.858 1.000 110.364 41 ASP B O 1
ATOM 1224 N N . PHE B 1 45 ? 1.982 34.523 -4.157 1.000 115.458 42 PHE B N 1
ATOM 1225 C CA . PHE B 1 45 ? 2.605 35.840 -4.455 1.000 108.678 42 PHE B CA 1
ATOM 1226 C C . PHE B 1 45 ? 1.672 36.910 -3.913 1.000 105.109 42 PHE B C 1
ATOM 1227 O O . PHE B 1 45 ? 2.083 37.596 -2.967 1.000 103.270 42 PHE B O 1
ATOM 1244 N N . GLN B 1 46 ? 0.418 36.934 -4.392 1.000 111.194 43 GLN B N 1
ATOM 1245 C CA . GLN B 1 46 ? -0.620 37.953 -4.009 1.000 108.875 43 GLN B CA 1
ATOM 1246 C C . GLN B 1 46 ? -0.781 38.009 -2.483 1.000 106.471 43 GLN B C 1
ATOM 1247 O O . GLN B 1 46 ? -0.774 39.138 -1.969 1.000 111.263 43 GLN B O 1
ATOM 1261 N N . ARG B 1 47 ? -0.776 36.866 -1.799 1.000 104.199 44 ARG B N 1
ATOM 1262 C CA . ARG B 1 47 ? -0.922 36.817 -0.330 1.000 115.067 44 ARG B CA 1
ATOM 1263 C C . ARG B 1 47 ? 0.310 37.474 0.306 1.000 112.559 44 ARG B C 1
ATOM 1264 O O . ARG B 1 47 ? 0.118 38.531 0.959 1.000 115.221 44 ARG B O 1
ATOM 1285 N N . LEU B 1 48 ? 1.512 36.968 0.024 1.000 117.461 45 LEU B N 1
ATOM 1286 C CA . LEU B 1 48 ? 2.791 37.350 0.723 1.000 111.613 45 LEU B CA 1
ATOM 1287 C C . LEU B 1 48 ? 3.085 38.851 0.619 1.000 108.773 45 LEU B C 1
ATOM 1288 O O . LEU B 1 48 ? 3.386 39.458 1.684 1.000 116.511 45 LEU B O 1
ATOM 1304 N N . LEU B 1 49 ? 3.051 39.384 -0.611 1.000 104.777 46 LEU B N 1
ATOM 1305 C CA . LEU B 1 49 ? 3.592 40.721 -0.978 1.000 107.477 46 LEU B CA 1
ATOM 1306 C C . LEU B 1 49 ? 2.459 41.745 -0.958 1.000 111.222 46 LEU B C 1
ATOM 1307 O O . LEU B 1 49 ? 2.667 42.813 -0.378 1.000 126.026 46 LEU B O 1
ATOM 1323 N N . GLY B 1 50 ? 1.306 41.386 -1.530 1.000 114.483 47 GLY B N 1
ATOM 1324 C CA . GLY B 1 50 ? 0.041 42.149 -1.457 1.000 108.652 47 GLY B CA 1
ATOM 1325 C C . GLY B 1 50 ? -0.366 42.718 -2.805 1.000 108.412 47 GLY B C 1
ATOM 1326 O O . GLY B 1 50 ? -0.955 43.839 -2.817 1.000 130.059 47 GLY B O 1
ATOM 1330 N N . VAL B 1 51 ? -0.063 42.022 -3.910 1.000 97.586 48 VAL B N 1
ATOM 1331 C CA . VAL B 1 51 ? -0.063 42.586 -5.301 1.000 94.491 48 VAL B CA 1
ATOM 1332 C C . VAL B 1 51 ? -0.332 41.419 -6.281 1.000 93.155 48 VAL B C 1
ATOM 1333 O O . VAL B 1 51 ? 0.385 40.430 -6.183 1.000 96.507 48 VAL B O 1
ATOM 1346 N N . ALA B 1 52 ? -1.339 41.518 -7.168 1.000 93.011 49 ALA B N 1
ATOM 1347 C CA . ALA B 1 52 ? -1.792 40.415 -8.068 1.000 99.137 49 ALA B CA 1
ATOM 1348 C C . ALA B 1 52 ? -0.809 40.227 -9.220 1.000 98.122 49 ALA B C 1
ATOM 1349 O O . ALA B 1 52 ? 0.045 41.146 -9.424 1.000 97.224 49 ALA B O 1
ATOM 1356 N N . VAL B 1 53 ? -0.925 39.093 -9.919 1.000 100.363 50 VAL B N 1
ATOM 1357 C CA . VAL B 1 53 ? -0.181 38.843 -11.193 1.000 111.974 50 VAL B CA 1
ATOM 1358 C C . VAL B 1 53 ? -1.168 39.000 -12.365 1.000 119.265 50 VAL B C 1
ATOM 1359 O O . VAL B 1 53 ? -2.112 38.169 -12.481 1.000 118.174 50 VAL B O 1
ATOM 1372 N N . HIS B 1 54 ? -0.919 39.977 -13.244 1.000 115.861 51 HIS B N 1
ATOM 1373 C CA . HIS B 1 54 ? -1.768 40.297 -14.426 1.000 117.422 51 HIS B CA 1
ATOM 1374 C C . HIS B 1 54 ? -1.829 39.045 -15.336 1.000 125.531 51 HIS B C 1
ATOM 1375 O O . HIS B 1 54 ? -0.873 38.262 -15.243 1.000 125.101 51 HIS B O 1
ATOM 1390 N N . GLN B 1 55 ? -2.966 38.732 -15.995 1.000 125.350 52 GLN B N 1
ATOM 1391 C CA . GLN B 1 55 ? -3.062 37.806 -17.152 1.000 123.578 52 GLN B CA 1
ATOM 1392 C C . GLN B 1 55 ? -3.420 38.742 -18.297 1.000 140.954 52 GLN B C 1
ATOM 1393 O O . GLN B 1 55 ? -4.578 38.683 -18.790 1.000 176.509 52 GLN B O 1
ATOM 1399 N N . ASP B 1 56 ? -2.486 39.645 -18.629 1.000 142.706 53 ASP B N 1
ATOM 1400 C CA . ASP B 1 56 ? -2.462 40.355 -19.946 1.000 149.106 53 ASP B CA 1
ATOM 1401 C C . ASP B 1 56 ? -1.837 39.352 -20.933 1.000 142.347 53 ASP B C 1
ATOM 1402 O O . ASP B 1 56 ? -1.003 38.527 -20.553 1.000 135.523 53 ASP B O 1
ATOM 1411 N N . PRO B 1 57 ? -2.366 39.212 -22.164 1.000 139.284 54 PRO B N 1
ATOM 1412 C CA . PRO B 1 57 ? -1.640 38.554 -23.244 1.000 148.727 54 PRO B CA 1
ATOM 1413 C C . PRO B 1 57 ? -0.254 39.121 -23.572 1.000 148.687 54 PRO B C 1
ATOM 1414 O O . PRO B 1 57 ? 0.577 38.307 -24.007 1.000 146.802 54 PRO B O 1
ATOM 1425 N N . ALA B 1 58 ? -0.044 40.436 -23.361 1.000 151.719 55 ALA B N 1
ATOM 1426 C CA . ALA B 1 58 ? 1.273 41.148 -23.399 1.000 151.036 55 ALA B CA 1
ATOM 1427 C C . ALA B 1 58 ? 2.354 40.394 -22.607 1.000 141.751 55 ALA B C 1
ATOM 1428 O O . ALA B 1 58 ? 3.495 40.392 -23.088 1.000 139.752 55 ALA B O 1
ATOM 1435 N N . LEU B 1 59 ? 2.009 39.811 -21.450 1.000 135.865 56 LEU B N 1
ATOM 1436 C CA . LEU B 1 59 ? 2.943 39.147 -20.500 1.000 132.996 56 LEU B CA 1
ATOM 1437 C C . LEU B 1 59 ? 2.746 37.629 -20.526 1.000 134.104 56 LEU B C 1
ATOM 1438 O O . LEU B 1 59 ? 1.668 37.166 -20.873 1.000 132.669 56 LEU B O 1
ATOM 1454 N N . SER B 1 60 ? 3.774 36.901 -20.091 1.000 135.445 57 SER B N 1
ATOM 1455 C CA . SER B 1 60 ? 4.041 35.470 -20.404 1.000 143.374 57 SER B CA 1
ATOM 1456 C C . SER B 1 60 ? 3.881 34.560 -19.181 1.000 141.183 57 SER B C 1
ATOM 1457 O O . SER B 1 60 ? 4.822 34.542 -18.380 1.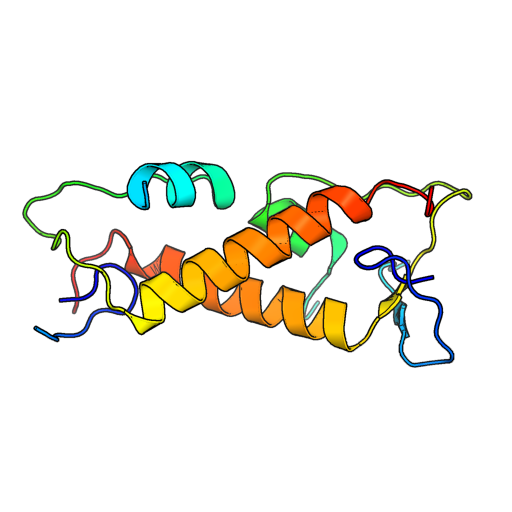000 143.917 57 SER B O 1
ATOM 1465 N N . GLN B 1 61 ? 2.912 33.632 -19.142 1.000 139.006 58 GLN B N 1
ATOM 1466 C CA . GLN B 1 61 ? 2.545 32.877 -17.904 1.000 133.955 58 GLN B CA 1
ATOM 1467 C C . GLN B 1 61 ? 3.494 31.675 -17.687 1.000 132.053 58 GLN B C 1
ATOM 1468 O O . GLN B 1 61 ? 3.002 30.531 -17.409 1.000 133.364 58 GLN B O 1
ATOM 1474 N N . PHE B 1 62 ? 4.818 31.944 -17.719 1.000 124.742 59 PHE B N 1
ATOM 1475 C CA . PHE B 1 62 ? 5.926 31.071 -17.250 1.000 123.740 59 PHE B CA 1
ATOM 1476 C C . PHE B 1 62 ? 6.873 31.912 -16.347 1.000 124.722 59 PHE B C 1
ATOM 1477 O O . PHE B 1 62 ? 7.103 33.108 -16.583 1.000 123.304 59 PHE B O 1
ATOM 1483 N N . VAL B 1 63 ? 7.334 31.297 -15.245 1.000 126.487 60 VAL B N 1
ATOM 1484 C CA . VAL B 1 63 ? 8.330 31.767 -14.234 1.000 118.147 60 VAL B CA 1
ATOM 1485 C C . VAL B 1 63 ? 9.458 30.697 -14.163 1.000 124.200 60 VAL B C 1
ATOM 1486 O O . VAL B 1 63 ? 9.139 29.526 -14.147 1.000 120.935 60 VAL B O 1
ATOM 1491 N N . CYS B 1 64 ? 10.737 31.091 -14.120 1.000 131.173 61 CYS B N 1
ATOM 1492 C CA . CYS B 1 64 ? 11.978 30.237 -14.123 1.000 126.872 61 CYS B CA 1
ATOM 1493 C C . CYS B 1 64 ? 12.103 29.348 -12.860 1.000 125.848 61 CYS B C 1
ATOM 1494 O O . CYS B 1 64 ? 11.634 29.766 -11.808 1.000 132.533 61 CYS B O 1
ATOM 1501 N N . ARG B 1 65 ? 12.792 28.203 -12.942 1.000 128.621 62 ARG B N 1
ATOM 1502 C CA . ARG B 1 65 ? 13.085 27.259 -11.816 1.000 129.568 62 ARG B CA 1
ATOM 1503 C C . ARG B 1 65 ? 13.800 27.984 -10.669 1.000 126.944 62 ARG B C 1
ATOM 1504 O O . ARG B 1 65 ? 13.360 27.775 -9.524 1.000 127.137 62 ARG B O 1
ATOM 1510 N N . ASN B 1 66 ? 14.827 28.804 -10.955 1.000 117.060 63 ASN B N 1
ATOM 1511 C CA . ASN B 1 66 ? 15.551 29.580 -9.903 1.000 111.816 63 ASN B CA 1
ATOM 1512 C C . ASN B 1 66 ? 14.624 30.652 -9.273 1.000 112.783 63 ASN B C 1
ATOM 1513 O O . ASN B 1 66 ? 14.644 30.816 -8.047 1.000 117.160 63 ASN B O 1
ATOM 1524 N N . CYS B 1 67 ? 13.784 31.317 -10.058 1.000 109.661 64 CYS B N 1
ATOM 1525 C CA . CYS B 1 67 ? 12.847 32.378 -9.617 1.000 103.348 64 CYS B CA 1
ATOM 1526 C C . CYS B 1 67 ? 11.845 31.747 -8.666 1.000 104.246 64 CYS B C 1
ATOM 1527 O O . CYS B 1 67 ? 11.532 32.357 -7.641 1.000 105.647 64 CYS B O 1
ATOM 1534 N N . HIS B 1 68 ? 11.343 30.573 -9.045 1.000 112.734 65 HIS B N 1
ATOM 1535 C CA . HIS B 1 68 ? 10.286 29.790 -8.341 1.000 115.355 65 HIS B CA 1
ATOM 1536 C C . HIS B 1 68 ? 10.863 29.327 -6.996 1.000 118.814 65 HIS B C 1
ATOM 1537 O O . HIS B 1 68 ? 10.240 29.616 -5.960 1.000 106.102 65 HIS B O 1
ATOM 1552 N N . ALA B 1 69 ? 12.032 28.659 -7.044 1.000 122.486 66 ALA B N 1
ATOM 1553 C CA . ALA B 1 69 ? 12.851 28.222 -5.885 1.000 119.940 66 ALA B CA 1
ATOM 1554 C C . ALA B 1 69 ? 13.064 29.392 -4.928 1.000 122.900 66 ALA B C 1
ATOM 1555 O O . ALA B 1 69 ? 12.557 29.289 -3.793 1.000 120.855 66 ALA B O 1
ATOM 1562 N N . GLN B 1 70 ? 13.663 30.490 -5.432 1.000 118.977 67 GLN B N 1
ATOM 1563 C CA . GLN B 1 70 ? 14.001 31.715 -4.661 1.000 111.305 67 GLN B CA 1
ATOM 1564 C C . GLN B 1 70 ? 12.731 32.307 -4.048 1.000 103.636 67 GLN B C 1
ATOM 1565 O O . GLN B 1 70 ? 12.837 32.851 -2.935 1.000 108.999 67 GLN B O 1
ATOM 1579 N N . PHE B 1 71 ? 11.580 32.230 -4.731 1.000 108.097 68 PHE B N 1
ATOM 1580 C CA . PHE B 1 71 ? 10.280 32.755 -4.219 1.000 106.277 68 PHE B CA 1
ATOM 1581 C C . PHE B 1 71 ? 9.877 32.007 -2.921 1.000 108.545 68 PHE B C 1
ATOM 1582 O O . PHE B 1 71 ? 9.597 32.690 -1.908 1.000 99.320 68 PHE B O 1
ATOM 1599 N N . TYR B 1 72 ? 9.842 30.671 -2.961 1.000 117.702 69 TYR B N 1
ATOM 1600 C CA . TYR B 1 72 ? 9.350 29.784 -1.864 1.000 117.033 69 TYR B CA 1
ATOM 1601 C C . TYR B 1 72 ? 10.381 29.707 -0.737 1.000 118.608 69 TYR B C 1
ATOM 1602 O O . TYR B 1 72 ? 9.896 29.636 0.426 1.000 110.812 69 TYR B O 1
ATOM 1620 N N . GLN B 1 73 ? 11.699 29.797 -1.031 1.000 119.381 70 GLN B N 1
ATOM 1621 C CA . GLN B 1 73 ? 12.766 29.999 0.000 1.000 112.649 70 GLN B CA 1
ATOM 1622 C C . GLN B 1 73 ? 12.410 31.234 0.834 1.000 108.125 70 GLN B C 1
ATOM 1623 O O . GLN B 1 73 ? 12.438 31.130 2.069 1.000 118.514 70 GLN B O 1
ATOM 1637 N N . CYS B 1 74 ? 12.017 32.322 0.174 1.000 102.689 71 CYS B N 1
ATOM 1638 C CA . CYS B 1 74 ? 11.612 33.581 0.834 1.000 105.069 71 CYS B CA 1
ATOM 1639 C C . CYS B 1 74 ? 10.232 33.442 1.481 1.000 106.290 71 CYS B C 1
ATOM 1640 O O . CYS B 1 74 ? 10.022 34.139 2.509 1.000 111.916 71 CYS B O 1
ATOM 1647 N N . HIS B 1 75 ? 9.328 32.629 0.923 1.000 105.905 72 HIS B N 1
ATOM 1648 C CA . HIS B 1 75 ? 7.972 32.373 1.481 1.000 110.877 72 HIS B CA 1
ATOM 1649 C C . HIS B 1 75 ? 8.133 31.712 2.846 1.000 110.809 72 HIS B C 1
ATOM 1650 O O . HIS B 1 75 ? 7.622 32.263 3.868 1.000 109.683 72 HIS B O 1
ATOM 1665 N N . SER B 1 76 ? 8.880 30.602 2.857 1.000 118.473 73 SER B N 1
ATOM 1666 C CA . SER B 1 76 ? 9.121 29.760 4.063 1.000 119.929 73 SER B CA 1
ATOM 1667 C C . SER B 1 76 ? 9.781 30.620 5.138 1.000 109.073 73 SER B C 1
ATOM 1668 O O . SER B 1 76 ? 9.163 30.776 6.196 1.000 108.905 73 SER B O 1
ATOM 1676 N N . LEU B 1 77 ? 10.899 31.263 4.796 1.000 108.535 74 LEU B N 1
ATOM 1677 C CA . LEU B 1 77 ? 11.697 32.100 5.734 1.000 114.913 74 LEU B CA 1
ATOM 1678 C C . LEU B 1 77 ? 10.862 33.272 6.293 1.000 108.905 74 LEU B C 1
ATOM 1679 O O . LEU B 1 77 ? 11.004 33.533 7.528 1.000 118.699 74 LEU B O 1
ATOM 1695 N N . LEU B 1 78 ? 10.039 33.938 5.479 1.000 93.186 75 LEU B N 1
ATOM 1696 C CA . LEU B 1 78 ? 9.290 35.108 5.999 1.000 106.441 75 LEU B CA 1
ATOM 1697 C C . LEU B 1 78 ? 8.122 34.623 6.882 1.000 112.703 75 LEU B C 1
ATOM 1698 O O . LEU B 1 78 ? 7.973 35.211 7.969 1.000 106.612 75 LEU B O 1
ATOM 1714 N N . GLU B 1 79 ? 7.427 33.531 6.525 1.000 115.080 76 GLU B N 1
ATOM 1715 C CA . GLU B 1 79 ? 6.433 32.885 7.425 1.000 116.989 76 GLU B CA 1
ATOM 1716 C C . GLU B 1 79 ? 7.083 32.567 8.791 1.000 113.947 76 GLU B C 1
ATOM 1717 O O . GLU B 1 79 ? 6.490 32.902 9.823 1.000 126.364 76 GLU B O 1
ATOM 1723 N N . SER B 1 80 ? 8.289 32.029 8.796 1.000 107.363 77 SER B N 1
ATOM 1724 C CA . SER B 1 80 ? 9.060 31.704 10.028 1.000 122.768 77 SER B CA 1
ATOM 1725 C C . SER B 1 80 ? 9.369 32.964 10.843 1.000 125.798 77 SER B C 1
ATOM 1726 O O . SER B 1 80 ? 9.248 32.898 12.094 1.000 123.835 77 SER B O 1
ATOM 1734 N N . PHE B 1 81 ? 9.749 34.057 10.174 1.000 122.918 78 PHE B N 1
ATOM 1735 C CA . PHE B 1 81 ? 9.995 35.360 10.841 1.000 111.293 78 PHE B CA 1
ATOM 1736 C C . PHE B 1 81 ? 8.702 35.884 11.475 1.000 105.558 78 PHE B C 1
ATOM 1737 O O . PHE B 1 81 ? 8.779 36.387 12.619 1.000 102.524 78 PHE B O 1
ATOM 1754 N N . LEU B 1 82 ? 7.556 35.692 10.819 1.000 111.714 79 LEU B N 1
ATOM 1755 C CA . LEU B 1 82 ? 6.231 36.190 11.307 1.000 110.488 79 LEU B CA 1
ATOM 1756 C C . LEU B 1 82 ? 5.757 35.438 12.557 1.000 117.750 79 LEU B C 1
ATOM 1757 O O . LEU B 1 82 ? 5.272 36.106 13.469 1.000 124.520 79 LEU B O 1
ATOM 1773 N N . GLN B 1 83 ? 5.955 34.122 12.617 1.000 123.672 80 GLN B N 1
ATOM 1774 C CA . GLN B 1 83 ? 5.691 33.263 13.814 1.000 115.091 80 GLN B CA 1
ATOM 1775 C C . GLN B 1 83 ? 6.505 33.703 15.049 1.000 107.479 80 GLN B C 1
ATOM 1776 O O . GLN B 1 83 ? 5.995 33.533 16.158 1.000 113.840 80 GLN B O 1
ATOM 1790 N N . ARG B 1 84 ? 7.715 34.242 14.884 1.000 112.821 81 ARG B N 1
ATOM 1791 C CA . ARG B 1 84 ? 8.733 34.461 15.979 1.000 117.559 81 ARG B CA 1
ATOM 1792 C C . ARG B 1 84 ? 8.914 35.930 16.400 1.000 116.520 81 ARG B C 1
ATOM 1793 O O . ARG B 1 84 ? 9.315 36.139 17.613 1.000 106.755 81 ARG B O 1
ATOM 1814 N N . VAL B 1 85 ? 8.732 36.880 15.458 1.000 110.004 82 VAL B N 1
ATOM 1815 C CA . VAL B 1 85 ? 8.943 38.348 15.656 1.000 107.863 82 VAL B CA 1
ATOM 1816 C C . VAL B 1 85 ? 8.274 38.836 16.947 1.000 113.401 82 VAL B C 1
ATOM 1817 O O . VAL B 1 85 ? 9.004 39.447 17.797 1.000 103.942 82 VAL B O 1
ATOM 1830 N N . ASN B 1 86 ? 6.974 38.540 17.124 1.000 125.767 83 ASN B N 1
ATOM 1831 C CA . ASN B 1 86 ? 6.099 39.181 18.150 1.000 121.873 83 ASN B CA 1
ATOM 1832 C C . ASN B 1 86 ? 5.676 38.141 19.222 1.000 120.654 83 ASN B C 1
ATOM 1833 O O . ASN B 1 86 ? 4.481 38.221 19.669 1.000 127.620 83 ASN B O 1
ATOM 1839 N N . VAL B 1 87 ? 6.588 37.207 19.609 1.000 111.185 84 VAL B N 1
ATOM 1840 C CA . VAL B 1 87 ? 6.504 36.297 20.796 1.000 113.393 84 VAL B CA 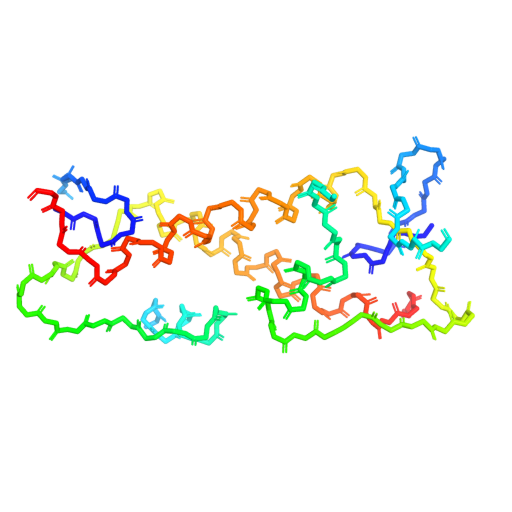1
ATOM 1841 C C . VAL B 1 87 ? 7.876 36.328 21.516 1.000 125.097 84 VAL B C 1
ATOM 1842 O O . VAL B 1 87 ? 8.926 36.157 20.853 1.000 148.807 84 VAL B O 1
ATOM 1855 N N . SER B 1 88 ? 7.885 36.536 22.838 1.000 129.782 85 SER B N 1
ATOM 1856 C CA . SER B 1 88 ? 8.968 36.139 23.780 1.000 136.563 85 SER B CA 1
ATOM 1857 C C . SER B 1 88 ? 9.135 34.611 23.671 1.000 145.507 85 SER B C 1
ATOM 1858 O O . SER B 1 88 ? 8.112 33.914 23.708 1.000 148.629 85 SER B O 1
ATOM 1866 N N . PRO B 1 89 ? 10.363 34.040 23.516 1.000 145.006 86 PRO B N 1
ATOM 1867 C CA . PRO B 1 89 ? 10.532 32.592 23.258 1.000 150.499 86 PRO B CA 1
ATOM 1868 C C . PRO B 1 89 ? 9.828 31.581 24.210 1.000 156.545 86 PRO B C 1
ATOM 1869 O O . PRO B 1 89 ? 10.424 31.135 25.229 1.000 147.309 86 PRO B O 1
ATOM 1880 N N . MET B 1 90 ? 8.560 31.229 23.869 1.000 163.861 87 MET B N 1
ATOM 1881 C CA . MET B 1 90 ? 7.694 30.200 24.548 1.000 162.545 87 MET B CA 1
ATOM 1882 C C . MET B 1 90 ? 8.162 28.791 24.145 1.000 167.263 87 MET B C 1
ATOM 1883 O O . MET B 1 90 ? 7.451 27.781 24.240 1.000 173.877 87 MET B O 1
#

Organism: Oryctolagus cuniculus (NCBI:txid9986)

Sequence (134 aa):
HCRLCHGKFSSRSLRSISDGERVFVRDFQRLLGVAVHQDPALSQFVCRNCHAQFYQCHSLLESFLQRVNVSPMHCRLCHGKFSVFVRDFQRLLGVAVHQDPALSQFVCRNCHAQFYQCHSLLESFLQRVNVSPM

Secondary structure (DSSP, 8-state):
-BTTT----SS-EEE--------HHHHHHHHHS------SSS-SEEEHHHHHHHHHHHHHHHHHHHHTTS---/-BTTT------HHHHHHHHHS------TTS-SB--HHHHHHHHHHHHHHHHHHHHHTS---

InterPro domains:
  IPR012934 Zinc finger, AD-type [PF07776] (128-204)
  IPR012934 Zinc finger, AD-type [PS51915] (127-213)
  IPR013087 Zinc finger C2H2-type [PF00096] (511-533)
  IPR013087 Zinc finger C2H2-type [PF00096] (569-592)
  IPR013087 Zinc finger C2H2-type [PS00028] (451-474)
  IPR013087 Zinc finger C2H2-type [PS00028] (513-533)
  IPR013087 Zinc finger C2H2-type [PS00028] (571-592)
  IPR013087 Zinc finger C2H2-type [PS50157] (480-510)
  IPR013087 Zinc finger C2H2-type [PS50157] (511-538)
  IPR013087 Zinc finger C2H2-type [PS50157] (539-566)
  IPR013087 Zinc finger C2H2-type [PS50157] (569-597)
  IPR013087 Zinc finger C2H2-type [SM00355] (449-473)
  IPR013087 Zinc finger C2H2-type [SM00355] (480-505)
  IPR013087 Zinc finger C2H2-type [SM00355] (511-533)
  IPR013087 Zinc finger C2H2-type [SM00355] (539-561)
  IPR013087 Zinc finger C2H2-type [SM00355] (569-592)
  IPR036236 Zinc finger C2H2 superfamily [SSF57667] (479-515)
  IPR036236 Zinc finger C2H2 superfamily [SSF57667] (505-557)
  IPR050888 Zinc Finger C2H2-type Transcription Regulators [PTHR24406] (430-593)

Foldseek 3Di:
DAPQPPDDDDVLKDFQDDCPDDHDQVLVCVPVVDGDDDDPVDDRIHGNVVSVVVVVVSVVVVVCVVPVPDDDD/DAQQPPDDDPVCQVLVCVPPPDGDDPDPVGDPDHDPVRSVVSVVCSVVVVVCVVPVPDDPD